Protein AF-A0A183I7G6-F1 (afdb_monomer)

Organism: NCBI:txid387005

Nearest PDB structures (foldseek):
  8uej-assembly1_IN  TM=4.337E-01  e=2.653E+00  Caulobacter phage phiCb5
  1d5e-assembly1_B  TM=1.728E-01  e=1.680E+00  Bos taurus
  1c9x-assembly1_A  TM=1.676E-01  e=2.235E+00  Bos taurus
  1ymr-assembly1_A  TM=1.646E-01  e=2.809E+00  Bos taurus

Radius of gyration: 17.55 Å; Cα contacts (8 Å, |Δi|>4): 315; chains: 1; bounding box: 41×33×52 Å

Solvent-accessible surface area (backbone atoms only — not comparable to full-atom values): 9960 Å² total; per-residue (Å²): 100,62,23,43,30,39,38,37,30,68,85,76,31,34,37,32,48,35,69,33,64,63,84,50,48,88,74,42,52,98,50,37,3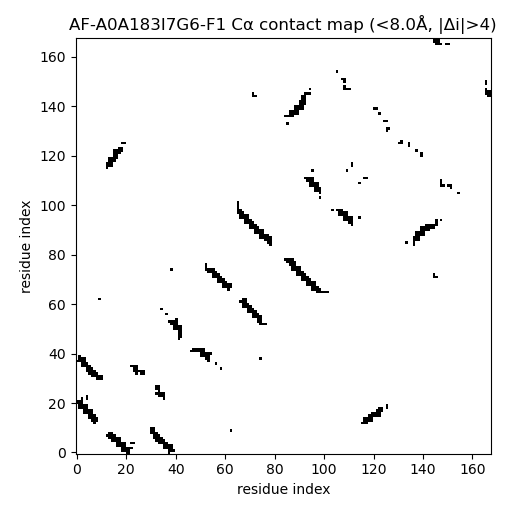9,38,49,61,43,60,56,53,35,57,60,80,67,87,71,67,58,70,59,37,79,28,67,79,44,76,51,76,43,76,76,47,102,48,31,33,42,38,40,35,38,32,65,45,79,42,50,88,84,31,79,90,63,54,36,33,37,42,33,33,33,44,32,40,30,42,46,95,50,95,89,54,96,63,57,54,51,38,54,32,92,80,50,86,53,43,75,49,90,57,70,63,86,63,69,75,88,84,32,79,90,51,88,78,30,71,46,75,44,84,48,91,45,62,44,41,65,63,46,57,69,52,78,78,74,71,91,90,68,79,97,73,84,63,62,120

Sequence (168 aa):
MDLICVAISSTQKTIQASIETNHKEHLSTSELRYICKPIWEDGGFRIGLNRKQAGTWQTRITLTEKQILAISTKIKMEYESDRQNPHHTLYYDYVLLQHEDISLQTYPCIPGNKTDWRFISKINELSWPYYTACDRTWTIKWITLIDCNLYNKRSYLNKNYYIDYVFF

pLDDT: mean 75.91, std 16.61, range [36.25, 95.19]

Foldseek 3Di:
DWKWKWKAFLPQLEIEIEIDPDACQVVDDLGIGIDIDDQWDQPPPVPNPPTDGDAWDKDWDPNDPFKIKIKIWGKDWCCVVDVPQTAIEIEIWIWMFGDPDPPDPGGQTGGPVRDPHYYDFDYDQDDDDPDPPPRDRYGYDYDDFADSPVRVVPSPDDDDDDDDDNGD

Structure (mmCIF, N/CA/C/O backbone):
data_AF-A0A183I7G6-F1
#
_entry.id   AF-A0A183I7G6-F1
#
loop_
_atom_site.group_PDB
_atom_site.id
_atom_site.type_symbol
_atom_site.label_atom_id
_atom_site.label_alt_id
_atom_site.label_comp_id
_atom_site.label_asym_id
_atom_site.label_entity_id
_atom_site.label_seq_id
_atom_site.pdbx_PDB_ins_code
_atom_site.Cartn_x
_atom_site.Cartn_y
_atom_site.Cartn_z
_atom_site.occupancy
_atom_site.B_iso_or_equiv
_atom_site.auth_seq_id
_atom_site.auth_comp_id
_atom_site.auth_asym_id
_atom_site.auth_atom_id
_atom_site.pdbx_PDB_model_num
ATOM 1 N N . MET A 1 1 ? 13.822 12.949 -8.620 1.00 63.91 1 MET A N 1
ATOM 2 C CA . MET A 1 1 ? 14.252 11.640 -8.074 1.00 63.91 1 MET A CA 1
ATOM 3 C C . MET A 1 1 ? 13.026 10.761 -8.124 1.00 63.91 1 MET A C 1
ATOM 5 O O . MET A 1 1 ? 11.975 11.272 -7.768 1.00 63.91 1 MET A O 1
ATOM 9 N N . ASP A 1 2 ? 13.124 9.521 -8.593 1.00 76.00 2 ASP A N 1
ATOM 10 C CA . ASP A 1 2 ? 11.927 8.687 -8.734 1.00 76.00 2 ASP A CA 1
ATOM 11 C C . ASP A 1 2 ? 11.435 8.217 -7.364 1.00 76.00 2 ASP A C 1
ATOM 13 O O . ASP A 1 2 ? 12.190 7.678 -6.544 1.00 76.00 2 ASP A O 1
ATOM 17 N N . LEU A 1 3 ? 10.157 8.466 -7.124 1.00 83.94 3 LEU A N 1
ATOM 18 C CA . LEU A 1 3 ? 9.444 8.182 -5.895 1.00 83.94 3 LEU A CA 1
ATOM 19 C C . LEU A 1 3 ? 8.306 7.223 -6.220 1.00 83.94 3 LEU A C 1
ATOM 21 O O . LEU A 1 3 ? 7.636 7.366 -7.240 1.00 83.94 3 LEU A O 1
ATOM 25 N N . ILE A 1 4 ? 8.043 6.289 -5.319 1.00 86.62 4 ILE A N 1
ATOM 26 C CA . ILE A 1 4 ? 6.756 5.621 -5.262 1.00 86.62 4 ILE A CA 1
ATOM 27 C C . ILE A 1 4 ? 5.865 6.368 -4.281 1.00 86.62 4 ILE A C 1
ATOM 29 O O . ILE A 1 4 ? 6.212 6.532 -3.113 1.00 86.62 4 ILE A O 1
ATOM 33 N N . CYS A 1 5 ? 4.725 6.837 -4.763 1.00 89.38 5 CYS A N 1
ATOM 34 C CA . CYS A 1 5 ? 3.697 7.467 -3.961 1.00 89.38 5 CYS A CA 1
ATOM 35 C C . CYS A 1 5 ? 2.534 6.503 -3.783 1.00 89.38 5 CYS A C 1
ATOM 37 O O . CYS A 1 5 ? 2.091 5.863 -4.731 1.00 89.38 5 CYS A O 1
ATOM 39 N N . VAL A 1 6 ? 2.018 6.416 -2.564 1.00 91.56 6 VAL A N 1
ATOM 40 C CA . VAL A 1 6 ? 0.764 5.730 -2.275 1.00 91.56 6 VAL A CA 1
ATOM 41 C C . VAL A 1 6 ? -0.274 6.794 -1.960 1.00 91.56 6 VAL A C 1
ATOM 43 O O . VAL A 1 6 ? -0.083 7.597 -1.047 1.00 91.56 6 VAL A O 1
ATOM 46 N N . ALA A 1 7 ? -1.351 6.802 -2.736 1.00 93.56 7 ALA A N 1
ATOM 47 C CA . ALA A 1 7 ? -2.547 7.589 -2.512 1.00 93.56 7 ALA A CA 1
ATOM 48 C C . ALA A 1 7 ? -3.575 6.736 -1.759 1.00 93.56 7 ALA A C 1
ATOM 50 O O . ALA A 1 7 ? -3.914 5.635 -2.192 1.00 93.56 7 ALA A O 1
ATOM 51 N N . ILE A 1 8 ? -4.062 7.239 -0.629 1.00 94.12 8 ILE A N 1
ATOM 52 C CA . ILE A 1 8 ? -5.059 6.584 0.215 1.00 94.12 8 ILE A CA 1
ATOM 53 C C . ILE A 1 8 ? -6.312 7.445 0.211 1.00 94.12 8 ILE A C 1
ATOM 55 O O . ILE A 1 8 ? -6.288 8.553 0.746 1.00 94.12 8 ILE A O 1
ATOM 59 N N . SER A 1 9 ? -7.397 6.935 -0.370 1.00 94.25 9 SER A N 1
ATOM 60 C CA . SER A 1 9 ? -8.711 7.571 -0.296 1.00 94.25 9 SER A CA 1
ATOM 61 C C . SER A 1 9 ? -9.528 6.938 0.821 1.00 94.25 9 SER A C 1
ATOM 63 O O . SER A 1 9 ? -9.932 5.781 0.717 1.00 94.25 9 SER A O 1
ATOM 65 N N . SER A 1 10 ? -9.816 7.705 1.870 1.00 90.06 10 SER A N 1
ATOM 66 C CA . SER A 1 10 ? -10.681 7.265 2.972 1.00 90.06 10 SER A CA 1
ATOM 67 C C . SER A 1 10 ? -12.137 7.118 2.529 1.00 90.06 10 SER A C 1
ATOM 69 O O . SER A 1 10 ? -12.819 6.189 2.954 1.00 90.06 10 SER A O 1
ATOM 71 N N . THR A 1 11 ? -12.599 7.999 1.638 1.00 90.94 11 THR A N 1
ATOM 72 C CA . THR A 1 11 ? -13.979 8.013 1.129 1.00 90.94 11 THR A CA 1
ATOM 73 C C . THR A 1 11 ? -14.253 6.812 0.225 1.00 90.94 11 THR A C 1
ATOM 75 O O . THR A 1 11 ? -15.276 6.147 0.363 1.00 90.94 11 THR A O 1
ATOM 78 N N . GLN A 1 12 ? -13.322 6.496 -0.680 1.00 93.69 12 GLN A N 1
ATOM 79 C CA . GLN A 1 12 ? -13.457 5.359 -1.599 1.00 93.69 12 GLN A CA 1
ATOM 80 C C . GLN A 1 12 ? -12.917 4.047 -1.017 1.00 93.69 12 GLN A C 1
ATOM 82 O O . GLN A 1 12 ? -13.145 2.989 -1.601 1.00 93.69 12 GLN A O 1
ATOM 87 N N . LYS A 1 13 ? -12.198 4.113 0.112 1.00 94.12 13 LYS A N 1
ATOM 88 C 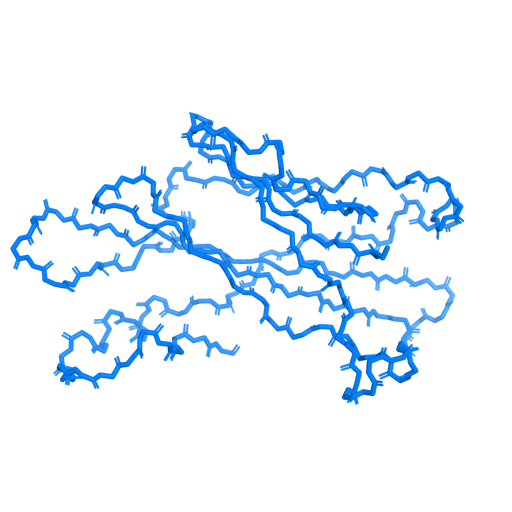CA . LYS A 1 13 ? -11.457 2.998 0.721 1.00 94.12 13 LYS A CA 1
ATOM 89 C C . LYS A 1 13 ? -10.499 2.346 -0.273 1.00 94.12 13 LYS A C 1
ATOM 91 O O . LYS A 1 13 ? -10.446 1.126 -0.432 1.00 94.12 13 LYS A O 1
ATOM 96 N N . THR A 1 14 ? -9.744 3.179 -0.981 1.00 95.19 14 THR A N 1
ATOM 97 C CA . THR A 1 14 ? -8.799 2.734 -2.006 1.00 95.19 14 THR A CA 1
ATOM 98 C C . THR A 1 14 ? -7.370 3.104 -1.655 1.00 95.19 14 THR A C 1
ATOM 100 O O . THR A 1 14 ? -7.095 4.129 -1.033 1.00 95.19 14 THR A O 1
ATOM 103 N N . ILE A 1 15 ? -6.456 2.236 -2.073 1.00 94.50 15 ILE A N 1
ATOM 104 C CA . ILE A 1 15 ? -5.014 2.439 -2.030 1.00 94.50 15 ILE A CA 1
ATOM 105 C C . ILE A 1 15 ? -4.533 2.373 -3.473 1.00 94.50 15 ILE A C 1
ATOM 107 O O . ILE A 1 15 ? -4.792 1.391 -4.164 1.00 94.50 15 ILE A O 1
ATOM 111 N N . GLN A 1 16 ? -3.837 3.397 -3.943 1.00 92.75 16 GLN A N 1
ATOM 112 C CA . GLN A 1 16 ? -3.287 3.426 -5.291 1.00 92.75 16 GLN A CA 1
ATOM 113 C C . GLN A 1 16 ? -1.813 3.787 -5.232 1.00 92.75 16 GLN A C 1
ATOM 115 O O . GLN A 1 16 ? -1.448 4.781 -4.614 1.00 92.75 16 GLN A O 1
ATOM 120 N N . ALA A 1 17 ? -0.971 3.001 -5.894 1.00 89.25 17 ALA A N 1
ATOM 121 C CA . ALA A 1 17 ? 0.423 3.366 -6.088 1.00 89.25 17 ALA A CA 1
ATOM 122 C C . ALA A 1 17 ? 0.610 4.114 -7.409 1.00 89.25 17 ALA A C 1
ATOM 124 O O . ALA A 1 17 ? 0.052 3.732 -8.439 1.00 89.25 17 ALA A O 1
ATOM 125 N N . SER A 1 18 ? 1.433 5.153 -7.377 1.00 86.62 18 SER A N 1
ATOM 126 C CA . SER A 1 18 ? 1.901 5.882 -8.546 1.00 86.62 18 SER A CA 1
ATOM 127 C C . SER A 1 18 ? 3.406 6.103 -8.454 1.00 86.62 18 SER A C 1
ATOM 129 O O . SER A 1 18 ? 3.982 6.125 -7.365 1.00 86.62 18 SER A O 1
ATOM 131 N N . ILE A 1 19 ? 4.058 6.230 -9.602 1.00 83.62 19 ILE A N 1
ATOM 132 C CA . ILE A 1 19 ? 5.467 6.598 -9.686 1.00 83.62 19 ILE A CA 1
ATOM 133 C C . ILE A 1 19 ? 5.521 8.077 -10.041 1.00 83.62 19 ILE A C 1
ATOM 135 O O . ILE A 1 19 ? 4.870 8.528 -10.983 1.00 83.62 19 ILE A O 1
ATOM 139 N N . GLU A 1 20 ? 6.272 8.839 -9.260 1.00 82.38 20 GLU A N 1
ATOM 140 C CA . GLU A 1 20 ? 6.319 10.291 -9.346 1.00 82.38 20 GLU A CA 1
ATOM 141 C C . GLU A 1 20 ? 7.759 10.783 -9.342 1.00 82.38 20 GLU A C 1
ATOM 143 O O . GLU A 1 20 ? 8.639 10.211 -8.702 1.00 82.38 20 GLU A O 1
ATOM 148 N N . THR A 1 21 ? 8.002 11.899 -10.018 1.00 78.81 21 THR A N 1
ATOM 149 C CA . THR A 1 21 ? 9.305 12.579 -9.994 1.0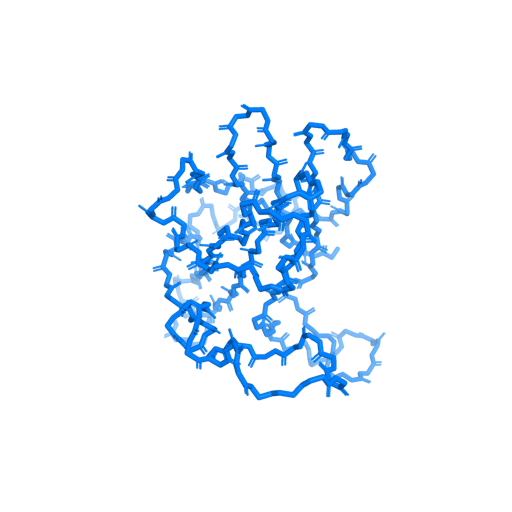0 78.81 21 THR A CA 1
ATOM 150 C C . THR A 1 21 ? 9.427 13.573 -8.839 1.00 78.81 21 THR A C 1
ATOM 152 O O . THR A 1 21 ? 10.541 13.985 -8.499 1.00 78.81 21 THR A O 1
ATOM 155 N N . ASN A 1 22 ? 8.286 13.936 -8.241 1.00 81.50 22 ASN A N 1
ATOM 156 C CA . ASN A 1 22 ? 8.139 14.914 -7.172 1.00 81.50 22 ASN A CA 1
ATOM 157 C C . ASN A 1 22 ? 7.236 14.380 -6.056 1.00 81.50 22 ASN A C 1
ATOM 159 O O . ASN A 1 22 ? 6.296 13.624 -6.293 1.00 81.50 22 ASN A O 1
ATOM 163 N N . HIS A 1 23 ? 7.508 14.838 -4.839 1.00 84.44 23 HIS A N 1
ATOM 164 C CA . HIS A 1 23 ? 6.687 14.584 -3.661 1.00 84.44 23 HIS A CA 1
ATOM 165 C C . HIS A 1 23 ? 5.262 15.118 -3.854 1.00 84.44 23 HIS A C 1
ATOM 167 O O . HIS A 1 23 ? 5.080 16.279 -4.222 1.00 84.44 23 HIS A O 1
ATOM 173 N N . LYS A 1 24 ? 4.251 14.286 -3.581 1.00 87.69 24 LYS A N 1
ATOM 174 C CA . LYS A 1 24 ? 2.820 14.639 -3.664 1.00 87.69 24 LYS A CA 1
ATOM 175 C C . LYS A 1 24 ? 2.165 14.838 -2.300 1.00 87.69 24 LYS A C 1
ATOM 177 O O . LYS A 1 24 ? 0.982 15.145 -2.236 1.00 87.69 24 LYS A O 1
ATOM 182 N N . GLU A 1 25 ? 2.919 14.729 -1.208 1.00 87.75 25 GLU A N 1
ATOM 183 C CA . GLU A 1 25 ? 2.423 14.873 0.165 1.00 87.75 25 GLU A CA 1
ATOM 184 C C . GLU A 1 25 ? 1.695 16.209 0.383 1.00 87.75 25 GLU A C 1
ATOM 186 O O . GLU A 1 25 ? 0.700 16.251 1.101 1.00 87.75 25 GLU A O 1
ATOM 191 N N . HIS A 1 26 ? 2.133 17.275 -0.296 1.00 87.81 26 HIS A N 1
ATOM 192 C CA . HIS A 1 26 ? 1.515 18.605 -0.261 1.00 87.81 26 HIS A CA 1
ATOM 193 C C . HIS A 1 26 ? 0.098 18.662 -0.864 1.00 87.81 26 HIS A C 1
ATOM 195 O O . HIS A 1 26 ? -0.634 19.608 -0.595 1.00 87.81 26 HIS A O 1
ATOM 201 N N . LEU A 1 27 ? -0.297 17.663 -1.660 1.00 89.94 27 LEU A N 1
ATOM 202 C CA . LEU A 1 27 ? -1.648 17.516 -2.214 1.00 89.94 27 LEU A CA 1
ATOM 203 C C . LEU A 1 27 ? -2.583 16.740 -1.273 1.00 89.94 27 LEU A C 1
ATOM 205 O O . LEU A 1 27 ? -3.726 16.463 -1.637 1.00 89.94 27 LEU A O 1
ATOM 209 N N . SER A 1 28 ? -2.101 16.339 -0.092 1.00 89.94 28 SER A N 1
ATOM 210 C CA . SER A 1 28 ? -2.904 15.586 0.868 1.00 89.94 28 SER A CA 1
ATOM 211 C C . SER A 1 28 ? -4.010 16.449 1.468 1.00 89.94 28 SER A C 1
ATOM 213 O O . SER A 1 28 ? -3.785 17.575 1.906 1.00 89.94 28 SER A O 1
ATOM 215 N N . THR A 1 29 ? -5.201 15.874 1.551 1.00 91.06 29 THR A N 1
ATOM 216 C CA . THR A 1 29 ? -6.383 16.425 2.209 1.00 91.06 29 THR A CA 1
ATOM 217 C C . THR A 1 29 ? -6.826 15.503 3.350 1.00 91.06 29 THR A C 1
ATOM 219 O O . THR A 1 29 ? -6.184 14.492 3.655 1.00 91.06 29 THR A O 1
ATOM 222 N N . SER A 1 30 ? -7.937 15.837 4.012 1.00 84.62 30 SER A N 1
ATOM 223 C CA . SER A 1 30 ? -8.562 14.964 5.013 1.00 84.62 30 SER A CA 1
ATOM 224 C C . SER A 1 30 ? -9.006 13.617 4.429 1.00 84.62 30 SER A C 1
ATOM 226 O O . SER A 1 30 ? -8.919 12.597 5.112 1.00 84.62 30 SER A O 1
ATOM 228 N N . GLU A 1 31 ? -9.451 13.607 3.171 1.00 88.25 31 GLU A N 1
ATOM 229 C CA . GLU A 1 31 ? -10.032 12.438 2.502 1.00 88.25 31 GLU A CA 1
ATOM 230 C C . GLU A 1 31 ? -9.046 11.677 1.615 1.00 88.25 31 GLU A C 1
ATOM 232 O O . GLU A 1 31 ? -9.249 10.489 1.357 1.00 88.25 31 GLU A O 1
ATOM 237 N N . LEU A 1 32 ? -7.989 12.345 1.148 1.00 92.31 32 LEU A N 1
ATOM 238 C CA . LEU A 1 32 ? -6.994 11.783 0.244 1.00 92.31 32 LEU A CA 1
ATOM 239 C C . LEU A 1 32 ? -5.595 12.064 0.779 1.00 92.31 32 LEU A C 1
ATOM 241 O O . LEU A 1 32 ? -5.168 13.211 0.820 1.00 92.31 32 LEU A O 1
ATOM 245 N N . ARG A 1 33 ? -4.855 11.028 1.165 1.00 92.75 33 ARG A N 1
ATOM 246 C CA . ARG A 1 33 ? -3.489 11.178 1.682 1.00 92.75 33 ARG A CA 1
ATOM 247 C C . ARG A 1 33 ? -2.478 10.616 0.703 1.00 92.75 33 ARG A C 1
ATOM 249 O O . ARG A 1 33 ? -2.640 9.490 0.246 1.00 92.75 33 ARG A O 1
ATOM 256 N N . TYR A 1 34 ? -1.425 11.377 0.438 1.00 91.81 34 TYR A N 1
ATOM 257 C CA . TYR A 1 34 ? -0.276 10.926 -0.336 1.00 91.81 34 TYR A CA 1
ATOM 258 C C . TYR A 1 34 ? 0.902 10.684 0.591 1.00 91.81 34 TYR A C 1
ATOM 260 O O . TYR A 1 34 ? 1.196 11.509 1.453 1.00 91.81 34 TYR A O 1
ATOM 268 N N . ILE A 1 35 ? 1.593 9.566 0.394 1.00 90.44 35 ILE A N 1
ATOM 269 C CA . ILE A 1 35 ? 2.855 9.283 1.075 1.00 90.44 35 ILE A CA 1
ATOM 270 C C . ILE A 1 35 ? 3.837 8.762 0.042 1.00 90.44 35 ILE A C 1
ATOM 272 O O . ILE A 1 35 ? 3.555 7.752 -0.601 1.00 90.44 35 ILE A O 1
ATOM 276 N N . CYS A 1 36 ? 4.969 9.445 -0.117 1.00 88.50 36 CYS A N 1
ATOM 277 C CA . CYS A 1 36 ? 5.953 9.113 -1.131 1.00 88.50 36 CYS A CA 1
ATOM 278 C C . CYS A 1 36 ? 7.273 8.668 -0.509 1.00 88.50 36 CYS A C 1
ATOM 280 O O . CYS A 1 36 ? 7.726 9.188 0.515 1.00 88.50 36 CYS A O 1
ATOM 282 N N . LYS A 1 37 ? 7.926 7.702 -1.154 1.00 85.06 37 LYS A N 1
ATOM 283 C CA . LYS A 1 37 ? 9.279 7.278 -0.806 1.00 85.06 37 LYS A CA 1
ATOM 284 C C . LYS A 1 37 ? 10.141 7.077 -2.039 1.00 85.06 37 LYS A C 1
ATOM 286 O O . LYS A 1 37 ? 9.642 6.590 -3.050 1.00 85.06 37 LYS A O 1
ATOM 291 N N . PRO A 1 38 ? 11.439 7.401 -1.959 1.00 81.62 38 PRO A N 1
ATOM 292 C CA . PRO A 1 38 ? 12.377 7.065 -3.017 1.00 81.62 38 PRO A CA 1
ATOM 293 C C . PRO A 1 38 ? 12.421 5.566 -3.300 1.00 81.62 38 PRO A C 1
ATOM 295 O O . PRO A 1 38 ? 12.427 4.758 -2.375 1.00 81.62 38 PRO A O 1
ATOM 298 N N . ILE A 1 39 ? 12.504 5.202 -4.581 1.00 78.81 39 ILE A N 1
ATOM 299 C CA . ILE A 1 39 ? 12.660 3.798 -5.006 1.00 78.81 39 ILE A CA 1
ATOM 300 C C . ILE A 1 39 ? 14.109 3.291 -4.864 1.00 78.81 39 ILE A C 1
ATOM 302 O O . ILE A 1 39 ? 14.383 2.098 -5.004 1.00 78.81 39 ILE A O 1
ATOM 306 N N . TRP A 1 40 ? 15.033 4.212 -4.576 1.00 73.25 40 TRP A N 1
ATOM 307 C CA . TRP A 1 40 ? 16.456 3.977 -4.366 1.00 73.25 40 TRP A CA 1
ATOM 308 C C . TRP A 1 40 ? 16.864 4.470 -2.983 1.00 73.25 40 TRP A C 1
ATOM 310 O O . TRP A 1 40 ? 16.549 5.602 -2.613 1.00 73.25 40 TRP A O 1
ATOM 320 N N . GLU A 1 41 ? 17.631 3.661 -2.264 1.00 71.06 41 GLU A N 1
ATOM 321 C CA . GLU A 1 41 ? 18.347 4.103 -1.074 1.00 71.06 41 GLU A CA 1
ATOM 322 C C . GLU A 1 41 ? 19.754 4.548 -1.471 1.00 71.06 41 GLU A C 1
ATOM 324 O O . GLU A 1 41 ? 20.456 3.885 -2.246 1.00 71.06 41 GLU A O 1
ATOM 329 N N . ASP A 1 42 ? 20.163 5.707 -0.957 1.00 61.56 42 ASP A N 1
ATOM 330 C CA . ASP A 1 42 ? 21.539 6.156 -1.101 1.00 61.56 42 ASP A CA 1
ATOM 331 C C . ASP A 1 42 ? 22.414 5.214 -0.269 1.00 61.56 42 ASP A C 1
ATOM 333 O O . ASP A 1 42 ? 22.151 5.016 0.918 1.00 61.56 42 ASP A O 1
ATOM 337 N N . GLY A 1 43 ? 23.426 4.599 -0.883 1.00 55.94 43 GLY A N 1
ATOM 338 C CA . GLY A 1 43 ? 24.252 3.541 -0.289 1.00 55.94 43 GLY A CA 1
ATOM 339 C C . GLY A 1 43 ? 25.187 4.009 0.836 1.00 55.94 43 GLY A C 1
ATOM 340 O O . GLY A 1 43 ? 26.290 3.488 0.961 1.00 55.94 43 GLY A O 1
ATOM 341 N N . GLY A 1 44 ? 24.780 5.011 1.619 1.00 52.94 44 GLY A N 1
ATOM 342 C CA . GLY A 1 44 ? 25.515 5.600 2.738 1.00 52.94 44 GLY A CA 1
ATOM 343 C C . GLY A 1 44 ? 26.260 6.896 2.410 1.00 52.94 44 GLY A C 1
ATOM 344 O O . GLY A 1 44 ? 26.710 7.568 3.333 1.00 52.94 44 GLY A O 1
ATOM 345 N N . PHE A 1 45 ? 26.364 7.292 1.136 1.00 52.78 45 PHE A N 1
ATOM 346 C CA . PHE A 1 45 ? 27.268 8.377 0.728 1.00 52.78 45 PHE A CA 1
ATOM 347 C C . PHE A 1 45 ? 26.600 9.717 0.381 1.00 52.78 45 PHE A C 1
ATOM 349 O O . PHE A 1 45 ? 27.321 10.675 0.125 1.00 52.78 45 PHE A O 1
ATOM 356 N N . ARG A 1 46 ? 25.261 9.837 0.407 1.00 55.03 46 ARG A N 1
ATOM 357 C CA . ARG A 1 46 ? 24.502 11.095 0.154 1.00 55.03 46 ARG A CA 1
ATOM 358 C C . ARG A 1 46 ? 24.801 11.801 -1.186 1.00 55.03 46 ARG A C 1
ATOM 360 O O . ARG A 1 46 ? 24.397 12.943 -1.390 1.00 55.03 46 ARG A O 1
ATOM 367 N N . ILE A 1 47 ? 25.520 11.135 -2.085 1.00 55.53 47 ILE A N 1
ATOM 368 C CA . ILE A 1 47 ? 25.966 11.635 -3.394 1.00 55.53 47 ILE A CA 1
ATOM 369 C C . ILE A 1 47 ? 25.321 10.854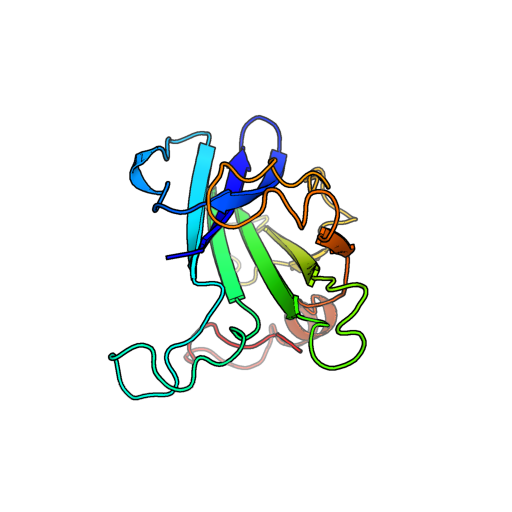 -4.545 1.00 55.53 47 ILE A C 1
ATOM 371 O O . ILE A 1 47 ? 25.630 11.100 -5.707 1.00 55.53 47 ILE A O 1
ATOM 375 N N . GLY A 1 48 ? 24.434 9.896 -4.248 1.00 53.31 48 GLY A N 1
ATOM 376 C CA . GLY A 1 48 ? 23.763 9.084 -5.258 1.00 53.31 48 GLY A CA 1
ATOM 377 C C . GLY A 1 48 ? 24.670 8.106 -6.013 1.00 53.31 48 GLY A C 1
ATOM 378 O O . GLY A 1 48 ? 24.223 7.554 -7.018 1.00 53.31 48 GLY A O 1
ATOM 379 N N . LEU A 1 49 ? 25.906 7.878 -5.551 1.00 49.84 49 LEU A N 1
ATOM 380 C CA . LEU A 1 49 ? 26.790 6.814 -6.038 1.00 49.84 49 LEU A CA 1
ATOM 381 C C . LEU A 1 49 ? 26.483 5.513 -5.281 1.00 49.84 49 LEU A C 1
ATOM 383 O O . LEU A 1 49 ? 26.266 5.536 -4.072 1.00 49.84 49 LEU A O 1
ATOM 387 N N . ASN A 1 50 ? 26.474 4.377 -5.987 1.00 59.09 50 ASN A N 1
ATOM 388 C CA . ASN A 1 50 ? 26.110 3.058 -5.443 1.00 59.09 50 ASN A CA 1
ATOM 389 C C . ASN A 1 50 ? 24.689 2.994 -4.855 1.00 59.09 50 ASN A C 1
ATOM 391 O O . ASN A 1 50 ? 24.483 2.476 -3.755 1.00 59.09 50 ASN A O 1
ATOM 395 N N . ARG A 1 51 ? 23.702 3.516 -5.596 1.00 63.44 51 ARG A N 1
ATOM 396 C CA . ARG A 1 51 ? 22.286 3.352 -5.244 1.00 63.44 51 ARG A CA 1
ATOM 397 C C . ARG A 1 51 ? 21.956 1.874 -5.117 1.00 63.44 51 ARG A C 1
ATOM 399 O O . ARG A 1 51 ? 22.250 1.089 -6.016 1.00 63.44 51 ARG A O 1
ATOM 406 N N . LYS A 1 52 ? 21.321 1.519 -4.009 1.00 68.62 52 LYS A N 1
ATOM 407 C CA . LYS A 1 52 ? 20.756 0.188 -3.809 1.00 68.62 52 LYS A CA 1
ATOM 408 C C . LYS A 1 52 ? 19.248 0.280 -3.944 1.00 68.62 52 LYS A C 1
ATOM 410 O O . LYS A 1 52 ? 18.647 1.312 -3.639 1.00 68.62 52 LYS A O 1
ATOM 415 N N . GLN A 1 53 ? 18.648 -0.794 -4.440 1.00 69.50 53 GLN A N 1
ATOM 416 C CA . GLN A 1 53 ? 17.199 -0.934 -4.446 1.00 69.50 53 GLN A CA 1
ATOM 417 C C . GLN A 1 53 ? 16.674 -0.706 -3.022 1.00 69.50 53 GLN A C 1
ATOM 419 O O . GLN A 1 53 ? 17.219 -1.283 -2.078 1.00 69.50 53 GLN A O 1
ATOM 424 N N . ALA A 1 54 ? 15.652 0.140 -2.876 1.00 72.81 54 ALA A N 1
ATOM 425 C CA . ALA A 1 54 ? 15.063 0.408 -1.570 1.00 72.81 54 ALA A CA 1
ATOM 426 C C . ALA A 1 54 ? 14.490 -0.874 -0.946 1.00 72.81 54 ALA A C 1
ATOM 428 O O . ALA A 1 54 ? 13.960 -1.747 -1.648 1.00 72.81 54 ALA A O 1
ATOM 429 N N . GLY A 1 55 ? 14.615 -0.985 0.378 1.00 80.12 55 GLY A N 1
ATOM 430 C CA . GLY A 1 55 ? 14.062 -2.097 1.140 1.00 80.12 55 GLY A CA 1
ATOM 431 C C . GLY A 1 55 ? 12.531 -2.100 1.159 1.00 80.12 55 GLY A C 1
ATOM 432 O O . GLY A 1 55 ? 11.859 -1.291 0.517 1.00 80.12 55 GLY A O 1
ATOM 433 N N . THR A 1 56 ? 11.953 -3.027 1.923 1.00 84.12 56 THR A N 1
ATOM 434 C CA . THR A 1 56 ? 10.516 -2.990 2.212 1.00 84.12 56 THR A CA 1
ATOM 435 C C . THR A 1 56 ? 10.192 -1.684 2.933 1.00 84.12 56 THR A C 1
ATOM 437 O O . THR A 1 56 ? 10.730 -1.404 4.002 1.00 84.12 56 THR A O 1
ATOM 440 N N . TRP A 1 57 ? 9.288 -0.895 2.365 1.00 86.44 57 TRP A N 1
ATOM 441 C CA . TRP A 1 57 ? 8.807 0.340 2.959 1.00 86.44 57 TRP A CA 1
ATOM 442 C C . TRP A 1 57 ? 7.416 0.135 3.559 1.00 86.44 57 TRP A C 1
ATOM 444 O O . TRP A 1 57 ? 6.579 -0.591 3.020 1.00 86.44 57 TRP A O 1
ATOM 454 N N . GLN A 1 58 ? 7.165 0.786 4.692 1.00 85.12 58 GLN A N 1
ATOM 455 C CA . GLN A 1 58 ? 5.885 0.759 5.381 1.00 85.12 58 GLN A CA 1
ATOM 456 C C . GLN A 1 58 ? 5.422 2.148 5.775 1.00 85.12 58 GLN A C 1
ATOM 458 O O . GLN A 1 58 ? 6.208 3.033 6.121 1.00 85.12 58 GLN A O 1
ATOM 463 N N . THR A 1 59 ? 4.109 2.303 5.779 1.00 86.94 59 THR A N 1
ATOM 464 C CA . THR A 1 59 ? 3.451 3.485 6.301 1.00 86.94 59 THR A CA 1
ATOM 465 C C . THR A 1 59 ? 2.189 3.111 7.059 1.00 86.94 59 THR A C 1
ATOM 467 O O . THR A 1 59 ? 1.558 2.089 6.785 1.00 86.94 59 THR A O 1
ATOM 470 N N . ARG A 1 60 ? 1.839 3.935 8.044 1.00 88.19 60 ARG A N 1
ATOM 471 C CA . ARG A 1 60 ? 0.649 3.775 8.876 1.00 88.19 60 ARG A CA 1
ATOM 472 C C . ARG A 1 60 ? -0.168 5.049 8.797 1.00 88.19 60 ARG A C 1
ATOM 474 O O . ARG A 1 60 ? 0.360 6.142 8.985 1.00 88.19 60 ARG A O 1
ATOM 481 N N . ILE A 1 61 ? -1.454 4.896 8.532 1.00 87.69 61 ILE A N 1
ATOM 482 C CA . ILE A 1 61 ? -2.393 5.998 8.398 1.00 87.69 61 ILE A CA 1
ATOM 483 C C . ILE A 1 61 ? -3.508 5.807 9.404 1.00 87.69 61 ILE A C 1
ATOM 485 O O . ILE A 1 61 ? -4.316 4.893 9.281 1.00 87.69 61 ILE A O 1
ATOM 489 N N . THR A 1 62 ? -3.578 6.713 10.371 1.00 87.69 62 THR A N 1
ATOM 490 C CA . THR A 1 62 ? -4.731 6.820 11.262 1.00 87.69 62 THR A CA 1
ATOM 491 C C . THR A 1 62 ? -5.929 7.314 10.454 1.00 87.69 62 THR A C 1
ATOM 493 O O . THR A 1 62 ? -5.925 8.456 9.981 1.00 87.69 62 THR A O 1
ATOM 496 N N . LEU A 1 63 ? -6.910 6.433 10.253 1.00 86.38 63 LEU A N 1
ATOM 497 C CA . LEU A 1 63 ? -8.170 6.710 9.560 1.00 86.38 63 LEU A CA 1
ATOM 498 C C . LEU A 1 63 ? -9.169 7.363 10.517 1.00 86.38 63 LEU A C 1
ATOM 500 O O . LEU A 1 63 ? -9.791 8.367 10.192 1.00 86.38 63 LEU A O 1
ATOM 504 N N . THR A 1 64 ? -9.278 6.794 11.715 1.00 84.56 64 THR A N 1
ATOM 505 C CA . THR A 1 64 ? -10.058 7.300 12.848 1.00 84.56 64 THR A CA 1
ATOM 506 C C . THR A 1 64 ? -9.265 7.035 14.125 1.00 84.56 64 THR A C 1
ATOM 508 O O . THR A 1 64 ? -8.265 6.319 14.089 1.00 84.56 64 THR A O 1
ATOM 511 N N . GLU A 1 65 ? -9.723 7.533 15.275 1.00 80.88 65 GLU A N 1
ATOM 512 C CA . GLU A 1 65 ? -9.164 7.145 16.587 1.00 80.88 65 GLU A CA 1
ATOM 513 C C . GLU A 1 65 ? -9.152 5.624 16.792 1.00 80.88 65 GLU A C 1
ATOM 515 O O . GLU A 1 65 ? -8.360 5.096 17.567 1.00 80.88 65 GLU A O 1
ATOM 520 N N . LYS A 1 66 ? -10.026 4.932 16.051 1.00 83.31 66 LYS A N 1
ATOM 521 C CA . LYS A 1 66 ? -10.304 3.514 16.165 1.00 83.31 66 LYS A CA 1
ATOM 522 C C . LYS A 1 66 ? -9.594 2.634 15.146 1.00 83.31 66 LYS A C 1
ATOM 524 O O . LYS A 1 66 ? -9.589 1.413 15.296 1.00 83.31 66 LYS A O 1
ATOM 529 N N . GLN A 1 67 ? -9.073 3.225 14.076 1.00 87.19 67 GLN A N 1
ATOM 530 C CA . GLN A 1 67 ? -8.651 2.492 12.889 1.00 87.19 67 GLN A CA 1
ATOM 531 C C . GLN A 1 67 ? -7.355 3.050 12.322 1.00 87.19 67 GLN A C 1
ATOM 533 O O . GLN A 1 67 ? -7.254 4.236 11.999 1.00 87.19 67 GLN A O 1
ATOM 538 N N . ILE A 1 68 ? -6.387 2.162 12.123 1.00 89.62 68 ILE A N 1
ATOM 539 C CA . ILE A 1 68 ? -5.118 2.454 11.469 1.00 89.62 68 ILE A CA 1
ATOM 540 C C . ILE A 1 68 ? -4.987 1.530 10.262 1.00 89.62 68 ILE A C 1
ATOM 542 O O . ILE A 1 68 ? -5.041 0.309 10.385 1.00 89.62 68 ILE A O 1
ATOM 546 N N . LEU A 1 69 ? -4.777 2.116 9.091 1.00 92.12 69 LEU A N 1
ATOM 547 C CA . LEU A 1 69 ? -4.413 1.393 7.883 1.00 92.12 69 LEU A CA 1
ATOM 548 C C . LEU A 1 69 ? -2.891 1.302 7.808 1.00 92.12 69 LEU A C 1
ATOM 550 O O . LEU A 1 69 ? -2.213 2.326 7.712 1.00 92.12 69 LEU A O 1
ATOM 554 N N . ALA A 1 70 ? -2.349 0.091 7.860 1.00 92.12 70 ALA A N 1
ATOM 555 C CA . ALA A 1 70 ? -0.930 -0.151 7.645 1.00 92.12 70 ALA A CA 1
ATOM 556 C C . ALA A 1 70 ? -0.721 -0.700 6.233 1.00 92.12 70 ALA A C 1
ATOM 558 O O . ALA A 1 70 ? -1.371 -1.661 5.830 1.00 92.12 70 ALA A O 1
ATOM 559 N N . ILE A 1 71 ? 0.183 -0.077 5.486 1.00 92.38 71 ILE A N 1
ATOM 560 C CA . ILE A 1 71 ? 0.485 -0.411 4.095 1.00 92.38 71 ILE A CA 1
ATOM 561 C C . ILE A 1 71 ? 1.970 -0.715 4.017 1.00 92.38 71 ILE A C 1
ATOM 563 O O . ILE A 1 71 ? 2.791 0.064 4.504 1.00 92.38 71 ILE A O 1
ATOM 567 N N . SER A 1 72 ? 2.315 -1.831 3.389 1.00 91.50 72 SER A N 1
ATOM 568 C CA . SER A 1 72 ? 3.688 -2.189 3.077 1.00 91.50 72 SER A CA 1
ATOM 569 C C . SER A 1 72 ? 3.852 -2.322 1.574 1.00 91.50 72 SER A C 1
ATOM 571 O O . SER A 1 72 ? 3.009 -2.895 0.889 1.00 91.50 72 SER A O 1
ATOM 573 N N . THR A 1 73 ? 4.946 -1.781 1.056 1.00 89.94 73 THR A N 1
ATOM 574 C CA . THR A 1 73 ? 5.322 -1.916 -0.345 1.00 89.94 73 THR A CA 1
ATOM 575 C C . THR A 1 73 ? 6.779 -2.329 -0.451 1.00 89.94 73 THR A C 1
ATOM 577 O O . THR A 1 73 ? 7.608 -1.993 0.395 1.00 89.94 73 THR A O 1
ATOM 580 N N . LYS A 1 74 ? 7.103 -3.083 -1.494 1.00 88.94 74 LYS A N 1
ATOM 581 C CA . LYS A 1 74 ? 8.469 -3.494 -1.801 1.00 88.94 74 LYS A CA 1
ATOM 582 C C . LYS A 1 74 ? 8.645 -3.471 -3.304 1.00 88.94 74 LYS A C 1
ATOM 584 O O . LYS A 1 74 ? 7.886 -4.096 -4.034 1.00 88.94 74 LYS A O 1
ATOM 589 N N . ILE A 1 75 ? 9.659 -2.769 -3.773 1.00 85.19 75 ILE A N 1
ATOM 590 C CA . ILE A 1 75 ? 10.010 -2.789 -5.190 1.00 85.19 75 ILE A CA 1
ATOM 591 C C . ILE A 1 75 ? 11.016 -3.911 -5.389 1.00 85.19 75 ILE A C 1
ATOM 593 O O . ILE A 1 75 ? 11.880 -4.109 -4.542 1.00 85.19 75 ILE A O 1
ATOM 597 N N . LYS A 1 76 ? 10.898 -4.650 -6.488 1.00 85.25 76 LYS A N 1
ATOM 598 C CA . LYS A 1 76 ? 11.923 -5.562 -6.993 1.00 85.25 76 LYS A CA 1
ATOM 599 C C . LYS A 1 76 ? 12.255 -5.160 -8.414 1.00 85.25 76 LYS A C 1
ATOM 601 O O . LYS A 1 76 ? 11.367 -5.111 -9.262 1.00 85.25 76 LYS A O 1
ATOM 606 N N . MET A 1 77 ? 13.521 -4.875 -8.665 1.00 78.12 77 MET A N 1
ATOM 607 C CA . MET A 1 77 ? 13.990 -4.499 -9.986 1.00 78.12 77 MET A CA 1
ATOM 608 C C . MET A 1 77 ? 14.688 -5.707 -10.616 1.00 78.12 77 MET A C 1
ATOM 610 O O . MET A 1 77 ? 15.644 -6.233 -10.061 1.00 78.12 77 MET A O 1
ATOM 614 N N . GLU A 1 78 ? 14.195 -6.176 -11.759 1.00 74.06 78 GLU A N 1
ATOM 615 C CA . GLU A 1 78 ? 14.642 -7.421 -12.407 1.00 74.06 78 GLU A CA 1
ATOM 616 C C . GLU A 1 78 ? 15.610 -7.146 -13.576 1.00 74.06 78 GLU A C 1
ATOM 618 O O . GLU A 1 78 ? 15.711 -7.923 -14.522 1.00 74.06 78 GLU A O 1
ATOM 623 N N . TYR A 1 79 ? 16.357 -6.038 -13.492 1.00 64.88 79 TYR A N 1
ATOM 624 C CA . TYR A 1 79 ? 17.289 -5.570 -14.529 1.00 64.88 79 TYR A CA 1
ATOM 625 C C . TYR A 1 79 ? 18.527 -6.465 -14.695 1.00 64.88 79 TYR A C 1
ATOM 627 O O . TYR A 1 79 ? 19.124 -6.500 -15.770 1.00 64.88 79 TYR A O 1
ATOM 635 N N . GLU A 1 80 ? 18.943 -7.171 -13.639 1.00 58.78 80 GLU A N 1
ATOM 636 C CA . GLU A 1 80 ? 20.145 -8.020 -13.680 1.00 58.78 80 GLU A CA 1
ATOM 637 C C . GLU A 1 80 ? 19.888 -9.362 -14.365 1.00 58.78 80 GLU A C 1
ATOM 639 O O . GLU A 1 80 ? 20.801 -9.920 -14.969 1.00 58.78 80 GLU A O 1
ATOM 644 N N . SER A 1 81 ? 18.653 -9.861 -14.296 1.00 63.56 81 SER A N 1
ATOM 645 C CA . SER A 1 81 ? 18.267 -11.163 -14.845 1.00 63.56 81 SER A CA 1
ATOM 646 C C . SER A 1 81 ? 17.945 -11.127 -16.336 1.00 63.56 81 SER A C 1
ATOM 648 O O . SER A 1 81 ? 18.224 -12.101 -17.028 1.00 63.56 81 SER A O 1
ATOM 650 N N . ASP A 1 82 ? 17.382 -10.025 -16.839 1.00 65.75 82 ASP A N 1
ATOM 651 C CA . ASP A 1 82 ? 17.063 -9.865 -18.258 1.00 65.75 82 ASP A CA 1
ATOM 652 C C . ASP A 1 82 ? 17.244 -8.403 -18.685 1.00 65.75 82 ASP A C 1
ATOM 654 O O . ASP A 1 82 ? 16.396 -7.539 -18.464 1.00 65.75 82 ASP A O 1
ATOM 658 N N . ARG A 1 83 ? 18.394 -8.118 -19.304 1.00 65.25 83 ARG A N 1
ATOM 659 C CA . ARG A 1 83 ? 18.717 -6.776 -19.811 1.00 65.25 83 ARG A CA 1
ATOM 660 C C . ARG A 1 83 ? 17.939 -6.411 -21.074 1.00 65.25 83 ARG A C 1
ATOM 662 O O . ARG A 1 83 ? 17.902 -5.234 -21.420 1.00 65.25 83 ARG A O 1
ATOM 669 N N . GLN A 1 84 ? 17.387 -7.395 -21.785 1.00 67.50 84 GLN A N 1
ATOM 670 C CA . GLN A 1 84 ? 16.637 -7.166 -23.021 1.00 67.50 84 GLN A CA 1
ATOM 671 C C . GLN A 1 84 ? 15.159 -6.889 -22.738 1.00 67.50 84 GLN A C 1
ATOM 673 O O . GLN A 1 84 ? 14.507 -6.217 -23.533 1.00 67.50 84 GLN A O 1
ATOM 678 N N . ASN A 1 85 ? 14.656 -7.342 -21.588 1.00 67.75 85 ASN A N 1
ATOM 679 C CA . ASN A 1 85 ? 13.307 -7.069 -21.113 1.00 67.75 85 ASN A CA 1
ATOM 680 C C . ASN A 1 85 ? 13.326 -6.593 -19.648 1.00 67.75 85 ASN A C 1
ATOM 682 O O . ASN A 1 85 ? 12.969 -7.353 -18.741 1.00 67.75 85 ASN A O 1
ATOM 686 N N . PRO A 1 86 ? 13.771 -5.348 -19.386 1.00 68.94 86 PRO A N 1
ATOM 687 C CA . PRO A 1 86 ? 13.818 -4.826 -18.029 1.00 68.94 86 PRO A CA 1
ATOM 688 C C . PRO A 1 86 ? 12.406 -4.792 -17.445 1.00 68.94 86 PRO A C 1
ATOM 690 O O . PRO A 1 86 ? 11.503 -4.202 -18.026 1.00 68.94 86 PRO A O 1
ATOM 693 N N . HIS A 1 87 ? 12.217 -5.408 -16.282 1.00 77.75 87 HIS A N 1
ATOM 694 C CA . HIS A 1 87 ? 10.932 -5.462 -15.595 1.00 77.75 87 HIS A CA 1
ATOM 695 C C . HIS A 1 87 ? 11.089 -5.111 -14.111 1.00 77.75 87 HIS A C 1
ATOM 697 O O . HIS A 1 87 ? 12.111 -5.371 -13.474 1.00 77.75 87 HIS A O 1
ATOM 703 N N . HIS A 1 88 ? 10.060 -4.498 -13.548 1.00 80.56 88 HIS A N 1
ATOM 704 C CA . HIS A 1 88 ? 9.967 -4.078 -12.166 1.00 80.56 88 HIS A CA 1
ATOM 705 C C . HIS A 1 88 ? 8.671 -4.621 -11.579 1.00 80.56 88 HIS A C 1
ATOM 707 O O . HIS A 1 88 ? 7.597 -4.500 -12.163 1.00 80.56 88 HIS A O 1
ATOM 713 N N . THR A 1 89 ? 8.756 -5.202 -10.387 1.00 86.50 89 THR A N 1
ATOM 714 C CA . THR A 1 89 ? 7.568 -5.608 -9.641 1.00 86.50 89 THR A CA 1
ATOM 715 C C . THR A 1 89 ? 7.386 -4.705 -8.437 1.00 86.50 89 THR A C 1
ATOM 717 O O . THR A 1 89 ? 8.265 -4.629 -7.578 1.00 86.50 89 THR A O 1
ATOM 720 N N . LEU A 1 90 ? 6.225 -4.061 -8.349 1.00 88.50 90 LEU A N 1
ATOM 721 C CA . LEU A 1 90 ? 5.738 -3.477 -7.113 1.00 88.50 90 LEU A CA 1
ATOM 722 C C . LEU A 1 90 ? 4.961 -4.536 -6.339 1.00 88.50 90 LEU A C 1
ATOM 724 O O . LEU A 1 90 ? 3.849 -4.921 -6.702 1.00 88.50 90 LEU A O 1
ATOM 728 N N . TYR A 1 91 ? 5.550 -4.982 -5.247 1.00 91.69 91 TYR A N 1
ATOM 729 C CA . TYR A 1 91 ? 4.870 -5.777 -4.251 1.00 91.69 91 TYR A CA 1
ATOM 730 C C . TYR A 1 91 ? 4.140 -4.883 -3.264 1.00 91.69 91 TYR A C 1
ATOM 732 O O . TYR A 1 91 ? 4.681 -3.861 -2.837 1.00 91.69 91 TYR A O 1
ATOM 740 N N . TYR A 1 92 ? 2.938 -5.289 -2.877 1.00 92.62 92 TYR A N 1
ATO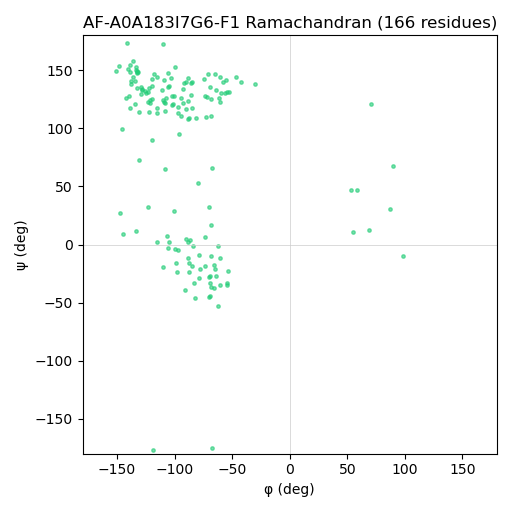M 741 C CA . TYR A 1 92 ? 2.172 -4.600 -1.853 1.00 92.62 92 TYR A CA 1
ATOM 742 C C . TYR A 1 92 ? 1.482 -5.584 -0.912 1.00 92.62 92 TYR A C 1
ATOM 744 O O . TYR A 1 92 ? 1.165 -6.713 -1.290 1.00 92.62 92 TYR A O 1
ATOM 752 N N . ASP A 1 93 ? 1.233 -5.099 0.298 1.00 94.06 93 ASP A N 1
ATOM 753 C CA . ASP A 1 93 ? 0.361 -5.697 1.298 1.00 94.06 93 ASP A CA 1
ATOM 754 C C . ASP A 1 93 ? -0.272 -4.577 2.126 1.00 94.06 93 ASP A C 1
ATOM 756 O O . ASP A 1 93 ? 0.301 -3.491 2.269 1.00 94.06 93 ASP A O 1
ATOM 760 N N . TYR A 1 94 ? -1.445 -4.823 2.691 1.00 94.31 94 TYR A N 1
ATOM 761 C CA . TYR A 1 94 ? -2.075 -3.877 3.602 1.00 94.31 94 TYR A CA 1
ATOM 762 C C . TYR A 1 94 ? -2.947 -4.598 4.618 1.00 94.31 94 TYR A C 1
ATOM 764 O O . TYR A 1 94 ? -3.525 -5.649 4.343 1.00 94.31 94 TYR A O 1
ATOM 772 N N . VAL A 1 95 ? -3.047 -4.013 5.807 1.00 93.94 95 VAL A N 1
ATOM 773 C CA . VAL A 1 95 ? -3.859 -4.528 6.910 1.00 93.94 95 VAL A CA 1
ATOM 774 C C . VAL A 1 95 ? -4.582 -3.381 7.600 1.00 93.94 95 VAL A C 1
ATOM 776 O O . VAL A 1 95 ? -4.074 -2.258 7.674 1.00 93.94 95 VAL A O 1
ATOM 779 N N . LEU A 1 96 ? -5.763 -3.672 8.129 1.00 92.56 96 LEU A N 1
ATOM 780 C CA . LEU A 1 96 ? -6.510 -2.760 8.980 1.00 92.56 96 LEU A CA 1
ATOM 781 C C . LEU A 1 96 ? -6.321 -3.184 10.434 1.00 92.56 96 LEU A C 1
ATOM 783 O O . LEU A 1 96 ? -6.648 -4.303 10.820 1.00 92.56 96 LEU A O 1
ATOM 787 N N . LEU A 1 97 ? -5.783 -2.275 11.233 1.00 88.94 97 LEU A N 1
ATOM 788 C CA . LEU A 1 97 ? -5.713 -2.386 12.680 1.00 88.94 97 LEU A CA 1
ATOM 789 C C . LEU A 1 97 ? -6.930 -1.644 13.235 1.00 88.94 97 LEU A C 1
ATOM 791 O O . LEU A 1 97 ? -7.008 -0.423 13.108 1.00 88.94 97 LEU A O 1
ATOM 795 N N . GLN A 1 98 ? -7.896 -2.358 13.802 1.00 84.19 98 GLN A N 1
ATOM 796 C CA . GLN A 1 98 ? -9.162 -1.774 14.258 1.00 84.19 98 GLN A CA 1
ATOM 797 C C . GLN A 1 98 ? -9.402 -2.116 15.722 1.00 84.19 98 GLN A C 1
ATOM 799 O O . GLN A 1 98 ? -9.300 -3.279 16.067 1.00 84.19 98 GLN A O 1
ATOM 804 N N . HIS A 1 99 ? -9.763 -1.155 16.571 1.00 78.19 99 HIS A N 1
ATOM 805 C CA . HIS A 1 99 ? -10.240 -1.460 17.925 1.00 78.19 99 HIS A CA 1
ATOM 806 C C . HIS A 1 99 ? -11.777 -1.410 18.009 1.00 78.19 99 HIS A C 1
ATOM 808 O O . HIS A 1 99 ? -12.440 -0.700 17.248 1.00 78.19 99 HIS A O 1
ATOM 814 N N . GLU A 1 100 ? -12.354 -2.162 18.942 1.00 64.12 100 GLU A N 1
ATOM 815 C CA . GLU A 1 100 ? -13.781 -2.054 19.272 1.00 64.12 100 GLU A CA 1
ATOM 816 C C . GLU A 1 100 ? -13.994 -1.028 20.395 1.00 64.12 100 GLU A C 1
ATOM 818 O O . GLU A 1 100 ? -14.886 -0.177 20.304 1.00 64.12 100 GLU A O 1
ATOM 823 N N . ASP A 1 101 ? -13.094 -1.007 21.384 1.00 58.25 101 ASP A N 1
ATOM 824 C CA . ASP A 1 101 ? -13.232 -0.206 22.597 1.00 58.25 101 ASP A CA 1
ATOM 825 C C . ASP A 1 101 ? -11.944 0.545 22.972 1.00 58.25 101 ASP A C 1
ATOM 827 O O . ASP A 1 101 ? -10.837 0.017 22.855 1.00 58.25 101 ASP A O 1
ATOM 831 N N . ILE A 1 102 ? -12.082 1.790 23.444 1.00 55.75 102 ILE A N 1
ATOM 832 C CA . ILE A 1 102 ? -10.953 2.692 23.777 1.00 55.75 102 ILE A CA 1
ATOM 833 C C . ILE A 1 102 ? -10.117 2.138 24.950 1.00 55.75 102 ILE A C 1
ATOM 835 O O . ILE A 1 102 ? -8.945 2.475 25.105 1.00 55.75 102 ILE A O 1
ATOM 839 N N . SER A 1 103 ? -10.709 1.254 25.757 1.00 56.72 103 SER A N 1
ATOM 840 C CA . SER A 1 103 ? -10.115 0.652 26.954 1.00 56.72 103 SER A CA 1
ATOM 841 C C . SER A 1 103 ? -9.111 -0.478 26.667 1.00 56.72 103 SER A C 1
ATOM 843 O O . SER A 1 103 ? -8.262 -0.757 27.516 1.00 56.72 103 SER A O 1
ATOM 845 N N . LEU A 1 104 ? -9.163 -1.114 25.488 1.00 55.00 104 LEU A N 1
ATOM 846 C CA . LEU A 1 104 ? -8.270 -2.213 25.109 1.00 55.00 104 LEU A CA 1
ATOM 847 C C . LEU A 1 104 ? -7.100 -1.686 24.263 1.00 55.00 104 LEU A C 1
ATOM 849 O O . LEU A 1 104 ? -7.284 -1.171 23.165 1.00 55.00 104 LEU A O 1
ATOM 853 N N . GLN A 1 105 ? -5.869 -1.853 24.759 1.00 57.12 105 GLN A N 1
ATOM 854 C CA . GLN A 1 105 ? -4.629 -1.399 24.099 1.00 57.12 105 GLN A CA 1
ATOM 855 C C . GLN A 1 105 ? -4.209 -2.241 22.876 1.00 57.12 105 GLN A C 1
ATOM 857 O O . GLN A 1 105 ? -3.115 -2.057 22.343 1.00 57.12 105 GLN A O 1
ATOM 862 N N . THR A 1 106 ? -5.035 -3.190 22.436 1.00 64.62 106 THR A N 1
ATOM 863 C CA . THR A 1 106 ? -4.691 -4.156 21.388 1.00 64.62 106 THR A CA 1
ATOM 864 C C . THR A 1 106 ? -5.577 -3.958 20.165 1.00 64.62 106 THR A C 1
ATOM 866 O O . THR A 1 106 ? -6.788 -4.153 20.240 1.00 64.62 106 THR A O 1
ATOM 869 N N . TYR A 1 107 ? -4.970 -3.613 19.030 1.00 70.88 107 TYR A N 1
ATOM 870 C CA . TYR A 1 107 ? -5.654 -3.522 17.742 1.00 70.88 107 TYR A CA 1
ATOM 871 C C . TYR A 1 107 ? -5.620 -4.889 17.044 1.00 70.88 107 TYR A C 1
ATOM 873 O O . TYR A 1 107 ? -4.547 -5.268 16.584 1.00 70.88 107 TYR A O 1
ATOM 881 N N . PRO A 1 108 ? -6.714 -5.661 16.924 1.00 82.56 108 PRO A N 1
ATOM 882 C CA . PRO A 1 108 ? -6.705 -6.834 16.058 1.00 82.56 108 PRO A CA 1
ATOM 883 C C . PRO A 1 108 ? -6.270 -6.458 14.635 1.00 82.56 108 PRO A C 1
ATOM 885 O O . PRO A 1 108 ? -6.765 -5.500 14.038 1.00 82.56 108 PRO A O 1
ATOM 888 N N . CYS A 1 109 ? -5.320 -7.229 14.106 1.00 87.06 109 CYS A N 1
ATOM 889 C CA . CYS A 1 109 ? -4.835 -7.099 12.741 1.00 87.06 109 CYS A CA 1
ATOM 890 C C . CYS A 1 109 ? -5.746 -7.872 11.794 1.00 87.06 109 CYS A C 1
ATOM 892 O O . CYS A 1 109 ? -5.861 -9.100 11.893 1.00 87.06 109 CYS A O 1
ATOM 894 N N . ILE A 1 110 ? -6.376 -7.144 10.874 1.00 91.00 110 ILE A N 1
ATOM 895 C CA . ILE A 1 110 ? -7.268 -7.676 9.850 1.00 91.00 110 ILE A CA 1
ATOM 896 C C . ILE A 1 110 ? -6.546 -7.586 8.497 1.00 91.00 110 ILE A C 1
ATOM 898 O O . ILE A 1 110 ? -6.273 -6.480 8.025 1.00 91.00 110 ILE A O 1
ATOM 902 N N . PRO A 1 111 ? -6.231 -8.723 7.851 1.00 92.06 111 PRO A N 1
ATOM 903 C CA . PRO A 1 111 ? -5.638 -8.737 6.518 1.00 92.06 111 PRO A CA 1
ATOM 904 C C . PRO A 1 111 ? -6.485 -7.973 5.501 1.00 92.06 111 PRO A C 1
ATOM 906 O O . PRO A 1 111 ? -7.711 -8.085 5.516 1.00 92.06 111 PRO A O 1
ATOM 909 N N . GLY A 1 112 ? -5.848 -7.247 4.582 1.00 90.56 112 GLY A N 1
ATOM 910 C CA . GLY A 1 112 ? -6.532 -6.373 3.628 1.00 90.56 112 GLY A CA 1
ATOM 911 C C . GLY A 1 112 ? -7.617 -7.068 2.801 1.00 90.56 112 GLY A C 1
ATOM 912 O O . 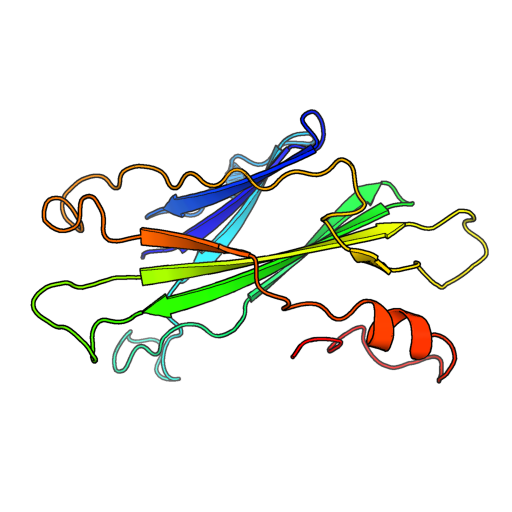GLY A 1 112 ? -8.676 -6.492 2.562 1.00 90.56 112 GLY A O 1
ATOM 913 N N . ASN A 1 113 ? -7.411 -8.341 2.451 1.00 90.88 113 ASN A N 1
ATOM 914 C CA . ASN A 1 113 ? -8.371 -9.162 1.704 1.00 90.88 113 ASN A CA 1
ATOM 915 C C . ASN A 1 113 ? -9.650 -9.514 2.490 1.00 90.88 113 ASN A C 1
ATOM 917 O O . ASN A 1 113 ? -10.593 -10.047 1.910 1.00 90.88 113 ASN A O 1
ATOM 921 N N . LYS A 1 114 ? -9.682 -9.234 3.796 1.00 92.56 114 LYS A N 1
ATOM 922 C CA . LYS A 1 114 ? -10.847 -9.376 4.681 1.00 92.56 114 LYS A CA 1
ATOM 923 C C . LYS A 1 114 ? -11.466 -8.030 5.063 1.00 92.56 114 LYS A C 1
ATOM 925 O O . LYS A 1 114 ? -12.342 -7.987 5.921 1.00 92.56 114 LYS A O 1
ATOM 930 N N . THR A 1 115 ? -11.001 -6.942 4.460 1.00 92.00 115 THR A N 1
ATOM 931 C CA . THR A 1 115 ? -11.530 -5.592 4.676 1.00 92.00 115 THR A CA 1
ATOM 932 C C . THR A 1 115 ? -12.275 -5.116 3.433 1.00 92.00 115 THR A C 1
ATOM 934 O O . THR A 1 115 ? -12.246 -5.755 2.383 1.00 92.00 115 THR A O 1
ATOM 937 N N . ASP A 1 116 ? -12.939 -3.973 3.538 1.00 93.25 116 ASP A N 1
ATOM 938 C CA . ASP A 1 116 ? -13.559 -3.280 2.410 1.00 93.25 116 ASP A CA 1
ATOM 939 C C . ASP A 1 116 ? -12.581 -2.383 1.632 1.00 93.25 116 ASP A C 1
ATOM 941 O O . ASP A 1 116 ? -12.958 -1.804 0.610 1.00 93.25 116 ASP A O 1
ATOM 945 N N . TRP A 1 117 ? -11.323 -2.308 2.074 1.00 94.44 117 TRP A N 1
ATOM 946 C CA . TRP A 1 117 ? -10.264 -1.591 1.381 1.00 94.44 117 TRP A CA 1
ATOM 947 C C . TRP A 1 117 ? -9.787 -2.344 0.146 1.00 94.44 117 TRP A C 1
ATOM 949 O O . TRP A 1 117 ? -9.644 -3.569 0.153 1.00 94.44 117 TRP A O 1
ATOM 959 N N . ARG A 1 118 ? -9.479 -1.598 -0.917 1.00 94.75 118 ARG A N 1
ATOM 960 C CA . ARG A 1 118 ? -9.034 -2.160 -2.197 1.00 94.75 118 ARG A CA 1
ATOM 961 C C . ARG A 1 118 ? -7.760 -1.500 -2.688 1.00 94.75 118 ARG A C 1
ATOM 963 O O . ARG A 1 118 ? -7.658 -0.275 -2.710 1.00 94.75 118 ARG A O 1
ATOM 970 N N . PHE A 1 119 ? -6.824 -2.312 -3.164 1.00 92.56 119 PHE A N 1
ATOM 971 C CA . PHE A 1 119 ? -5.660 -1.813 -3.883 1.00 92.56 119 PHE A CA 1
ATOM 972 C C . PHE A 1 119 ? -5.967 -1.698 -5.381 1.00 92.56 119 PHE A C 1
ATOM 974 O O . PHE A 1 119 ? -6.343 -2.677 -6.025 1.00 92.56 119 PHE A O 1
ATOM 981 N N . ILE A 1 120 ? -5.798 -0.505 -5.947 1.00 91.31 120 ILE A N 1
ATOM 982 C CA . ILE A 1 120 ? -5.960 -0.255 -7.377 1.00 91.31 120 ILE A CA 1
ATOM 983 C C . ILE A 1 120 ? -4.674 -0.684 -8.080 1.00 91.31 120 ILE A C 1
ATOM 985 O O . ILE A 1 120 ? -3.634 -0.034 -7.973 1.00 91.31 120 ILE A O 1
ATOM 989 N N . SER A 1 121 ? -4.747 -1.780 -8.831 1.00 80.25 121 SER A N 1
ATOM 990 C CA . SER A 1 121 ? -3.619 -2.354 -9.567 1.00 80.25 121 SER A CA 1
ATOM 991 C C . SER A 1 121 ? -3.340 -1.614 -10.883 1.00 80.25 121 SER A C 1
ATOM 993 O O . SER A 1 121 ? -3.294 -2.227 -11.950 1.00 80.25 121 SER A O 1
ATOM 995 N N . LYS A 1 122 ? -3.173 -0.290 -10.825 1.00 78.31 122 LYS A N 1
ATOM 996 C CA . LYS A 1 122 ? -2.796 0.532 -11.978 1.00 78.31 122 LYS A CA 1
ATOM 997 C C . LYS A 1 122 ? -1.764 1.576 -11.564 1.00 78.31 122 LYS A C 1
ATOM 999 O O . LYS A 1 122 ? -2.069 2.450 -10.757 1.00 78.31 122 LYS A O 1
ATOM 1004 N N . ILE A 1 123 ? -0.574 1.485 -12.153 1.00 73.88 123 ILE A N 1
ATOM 1005 C CA . ILE A 1 123 ? 0.453 2.528 -12.089 1.00 73.88 123 ILE A CA 1
ATOM 1006 C C . ILE A 1 123 ? 0.206 3.506 -13.245 1.00 73.88 123 ILE A C 1
ATOM 1008 O O . ILE A 1 123 ? -0.255 3.118 -14.319 1.00 73.88 123 ILE A O 1
ATOM 1012 N N . ASN A 1 124 ? 0.436 4.789 -12.987 1.00 71.88 124 ASN A N 1
ATOM 1013 C CA . ASN A 1 124 ? 0.376 5.856 -13.979 1.00 71.88 124 ASN A CA 1
ATOM 1014 C C . ASN A 1 124 ? 1.459 5.688 -15.055 1.00 71.88 124 ASN A C 1
ATOM 1016 O O . ASN A 1 124 ? 2.571 5.256 -14.765 1.00 71.88 124 ASN A O 1
ATOM 1020 N N . GLU A 1 125 ? 1.140 6.087 -16.286 1.00 62.78 125 GLU A N 1
ATOM 1021 C CA . GLU A 1 125 ? 2.142 6.221 -17.344 1.00 62.78 125 GLU A CA 1
ATOM 1022 C C . GLU A 1 125 ? 3.143 7.316 -16.962 1.00 62.78 125 GLU A C 1
ATOM 1024 O O . GLU A 1 125 ? 2.770 8.398 -16.492 1.00 62.78 125 GLU A O 1
ATOM 1029 N N . LEU A 1 126 ? 4.428 7.005 -17.116 1.00 63.22 126 LEU A N 1
ATOM 1030 C CA . LEU A 1 126 ? 5.518 7.901 -16.757 1.00 63.22 126 LEU A CA 1
ATOM 1031 C C . LEU A 1 126 ? 5.815 8.851 -17.915 1.00 63.22 126 LEU A C 1
ATOM 1033 O O . LEU A 1 126 ? 6.038 8.425 -19.045 1.00 63.22 126 LEU A O 1
ATOM 1037 N N . SER A 1 127 ? 5.865 10.150 -17.631 1.00 53.41 127 SER A N 1
ATOM 1038 C CA . SER A 1 127 ? 6.225 11.159 -18.627 1.00 53.41 127 SER A CA 1
ATOM 1039 C C . SER A 1 127 ? 7.715 11.093 -19.003 1.00 53.41 127 SER A C 1
ATOM 1041 O O . SER A 1 127 ? 8.576 10.825 -18.162 1.00 53.41 127 SER A O 1
ATOM 1043 N N . TRP A 1 128 ? 8.020 11.401 -20.267 1.00 47.06 128 TRP A N 1
ATOM 1044 C CA . TRP A 1 128 ? 9.372 11.631 -20.808 1.00 47.06 128 TRP A CA 1
ATOM 1045 C C . TRP A 1 128 ? 10.209 12.564 -19.897 1.00 47.06 128 TRP A C 1
ATOM 1047 O O . TRP A 1 128 ? 9.618 13.489 -19.331 1.00 47.06 128 TRP A O 1
ATOM 1057 N N . PRO A 1 129 ? 11.547 12.398 -19.728 1.00 50.19 129 PRO A N 1
ATOM 1058 C CA . PRO A 1 129 ? 12.518 11.615 -20.522 1.00 50.19 129 PRO A CA 1
ATOM 1059 C C . PRO A 1 129 ? 12.874 10.212 -20.026 1.00 50.19 129 PRO A C 1
ATOM 1061 O O . PRO A 1 129 ? 13.637 9.518 -20.693 1.00 50.19 129 PRO A O 1
ATOM 1064 N N . TYR A 1 130 ? 12.382 9.781 -18.868 1.00 52.47 130 TYR A N 1
ATOM 1065 C CA . TYR A 1 130 ? 12.977 8.617 -18.206 1.00 52.47 130 TYR A CA 1
ATOM 1066 C C . TYR A 1 130 ? 12.436 7.257 -18.688 1.00 52.47 130 TYR A C 1
ATOM 1068 O O . TYR A 1 130 ? 13.113 6.253 -18.484 1.00 52.47 130 TYR A O 1
ATOM 1076 N N . TYR A 1 131 ? 11.267 7.198 -19.353 1.00 54.69 131 TYR A N 1
ATOM 1077 C CA . TYR A 1 131 ? 10.557 5.916 -19.531 1.00 54.69 131 TYR A CA 1
ATOM 1078 C C . TYR A 1 131 ? 9.799 5.689 -20.852 1.00 54.69 131 TYR A C 1
ATOM 1080 O O . TYR A 1 131 ? 9.162 4.649 -20.982 1.00 54.69 131 TYR A O 1
ATOM 1088 N N . THR A 1 132 ? 9.917 6.539 -21.880 1.00 43.72 132 THR A N 1
ATOM 1089 C CA . THR A 1 132 ? 9.270 6.294 -23.200 1.00 43.72 132 THR A CA 1
ATOM 1090 C C . THR A 1 132 ? 9.725 5.014 -23.915 1.00 43.72 132 THR A C 1
ATOM 1092 O O . THR A 1 132 ? 9.108 4.615 -24.893 1.00 43.72 132 THR A O 1
ATOM 1095 N N . ALA A 1 133 ? 10.790 4.356 -23.445 1.00 41.47 133 ALA A N 1
ATOM 1096 C CA . ALA A 1 133 ? 11.222 3.043 -23.935 1.00 41.47 133 ALA A CA 1
ATOM 1097 C C . ALA A 1 133 ? 10.783 1.865 -23.033 1.00 41.47 133 ALA A C 1
ATOM 1099 O O . ALA A 1 133 ? 11.019 0.713 -23.380 1.00 41.47 133 ALA A O 1
ATOM 1100 N N . CYS A 1 134 ? 10.141 2.136 -21.891 1.00 51.84 134 CYS A N 1
ATOM 1101 C CA . CYS A 1 134 ? 9.787 1.167 -20.845 1.00 51.84 134 CYS A CA 1
ATOM 1102 C C . CYS A 1 134 ? 8.276 1.157 -20.559 1.00 51.84 134 CYS A C 1
ATOM 1104 O O . CYS A 1 134 ? 7.851 0.921 -19.428 1.00 51.84 134 CYS A O 1
ATOM 1106 N N . ASP A 1 135 ? 7.458 1.409 -21.579 1.00 47.19 135 ASP A N 1
ATOM 1107 C CA . ASP A 1 135 ? 6.024 1.721 -21.470 1.00 47.19 135 ASP A CA 1
ATOM 1108 C C . ASP A 1 135 ? 5.151 0.591 -20.862 1.00 47.19 135 ASP A C 1
ATOM 1110 O O . ASP A 1 135 ? 3.942 0.735 -20.708 1.00 47.19 135 ASP A O 1
ATOM 1114 N N . ARG A 1 136 ? 5.737 -0.568 -20.505 1.00 54.81 136 ARG A N 1
ATOM 1115 C CA . ARG A 1 136 ? 5.047 -1.737 -19.911 1.00 54.81 136 ARG A CA 1
ATOM 1116 C C . ARG A 1 136 ? 5.896 -2.555 -18.929 1.00 54.81 136 ARG A C 1
ATOM 1118 O O . ARG A 1 136 ? 5.677 -3.753 -18.779 1.00 54.81 136 ARG A O 1
ATOM 1125 N N . THR A 1 137 ? 6.878 -1.953 -18.267 1.00 71.56 137 THR A N 1
ATOM 1126 C CA . THR A 1 137 ? 7.840 -2.722 -17.454 1.00 71.56 137 THR A CA 1
ATOM 1127 C C . THR A 1 137 ? 7.423 -2.921 -16.000 1.00 71.56 137 THR A C 1
ATOM 1129 O O . THR A 1 137 ? 8.190 -3.498 -15.241 1.00 71.56 137 THR A O 1
ATOM 1132 N N . TRP A 1 138 ? 6.226 -2.494 -15.587 1.00 77.94 138 TRP A N 1
ATOM 1133 C CA . TRP A 1 138 ? 5.773 -2.615 -14.199 1.00 77.94 138 TRP A CA 1
ATOM 1134 C C . TRP A 1 138 ? 4.657 -3.638 -14.030 1.00 77.94 138 TRP A C 1
ATOM 1136 O O . TRP A 1 138 ? 3.581 -3.502 -14.609 1.00 77.94 138 TRP A O 1
ATOM 1146 N N . THR A 1 139 ? 4.874 -4.606 -13.143 1.00 85.38 139 THR A N 1
ATOM 1147 C CA . THR A 1 139 ? 3.807 -5.461 -12.617 1.00 85.38 139 THR A CA 1
ATOM 1148 C C . THR A 1 139 ? 3.535 -5.123 -11.161 1.00 85.38 139 THR A C 1
ATOM 1150 O O . THR A 1 139 ? 4.449 -4.883 -10.377 1.00 85.38 139 THR A O 1
ATOM 1153 N N . ILE A 1 140 ? 2.266 -5.150 -10.769 1.00 88.06 140 ILE A N 1
ATOM 1154 C CA . ILE A 1 140 ? 1.845 -4.979 -9.380 1.00 88.06 140 ILE A CA 1
ATOM 1155 C C . ILE A 1 140 ? 1.374 -6.337 -8.867 1.00 88.06 140 ILE A C 1
ATOM 1157 O O . ILE A 1 140 ? 0.521 -6.969 -9.492 1.00 88.06 140 ILE A O 1
ATOM 1161 N N . LYS A 1 141 ? 1.924 -6.804 -7.744 1.00 91.50 141 LYS A N 1
ATOM 1162 C CA . LYS A 1 141 ? 1.575 -8.107 -7.161 1.00 91.50 141 LYS A CA 1
ATOM 1163 C C . LYS A 1 141 ? 1.302 -7.990 -5.670 1.00 91.50 141 LYS A C 1
ATOM 1165 O O . LYS A 1 141 ? 2.092 -7.409 -4.934 1.00 91.50 141 LYS A O 1
ATOM 1170 N N . TRP A 1 142 ? 0.217 -8.615 -5.226 1.00 92.00 142 TRP A N 1
ATOM 1171 C CA . TRP A 1 142 ? -0.000 -8.856 -3.804 1.00 92.00 142 TRP A CA 1
ATOM 1172 C C . TRP A 1 142 ? 0.970 -9.941 -3.336 1.00 92.00 142 TRP A C 1
ATOM 1174 O O . TRP A 1 142 ? 0.989 -11.029 -3.914 1.00 92.00 142 TRP A O 1
ATOM 1184 N N . ILE A 1 143 ? 1.735 -9.675 -2.278 1.00 92.19 143 ILE A N 1
ATOM 1185 C CA . ILE A 1 143 ? 2.427 -10.712 -1.493 1.00 92.19 143 ILE A CA 1
ATOM 1186 C C . ILE A 1 143 ? 2.253 -10.423 -0.002 1.00 92.19 143 ILE A C 1
ATOM 1188 O O . ILE A 1 143 ? 1.983 -9.291 0.377 1.00 92.19 143 ILE A O 1
ATOM 1192 N N . THR A 1 144 ? 2.407 -11.432 0.850 1.00 88.69 144 THR A N 1
ATOM 1193 C CA . THR A 1 144 ? 2.366 -11.227 2.302 1.00 88.69 144 THR A CA 1
ATOM 1194 C C . THR A 1 144 ? 3.647 -10.530 2.761 1.00 88.69 144 THR A C 1
ATOM 1196 O O . THR A 1 144 ? 4.719 -11.131 2.743 1.00 88.69 144 THR A O 1
ATOM 1199 N N . LEU A 1 145 ? 3.529 -9.264 3.160 1.00 87.75 145 LEU A N 1
ATOM 1200 C CA . LEU A 1 145 ? 4.589 -8.459 3.780 1.00 87.75 145 LEU A CA 1
ATOM 1201 C C . LEU A 1 145 ? 4.293 -8.188 5.263 1.00 87.75 145 LEU A C 1
ATOM 1203 O O . LEU A 1 145 ? 5.207 -7.862 6.019 1.00 87.75 145 LEU A O 1
ATOM 1207 N N . ILE A 1 146 ? 3.029 -8.323 5.681 1.00 86.62 146 ILE A N 1
ATOM 1208 C CA . ILE A 1 146 ? 2.556 -8.063 7.041 1.00 86.62 146 ILE A CA 1
ATOM 1209 C C . ILE A 1 146 ? 1.916 -9.334 7.609 1.00 86.62 146 ILE A C 1
ATOM 1211 O O . ILE A 1 146 ? 0.944 -9.857 7.063 1.00 86.62 146 ILE A O 1
ATOM 1215 N N . ASP A 1 147 ? 2.429 -9.827 8.739 1.00 85.94 147 ASP A N 1
ATOM 1216 C CA . ASP A 1 147 ? 1.890 -11.032 9.378 1.00 85.94 147 ASP A CA 1
ATOM 1217 C C . ASP A 1 147 ? 0.884 -10.720 10.488 1.00 85.94 147 ASP A C 1
ATOM 1219 O O . ASP A 1 147 ? 1.241 -10.561 11.658 1.00 85.94 147 ASP A O 1
ATOM 1223 N N . CYS A 1 148 ? -0.407 -10.726 10.159 1.00 83.44 148 CYS A N 1
ATOM 1224 C CA . CYS A 1 148 ? -1.430 -10.591 11.192 1.00 83.44 148 CYS A CA 1
ATOM 1225 C C . CYS A 1 148 ? -1.447 -11.752 12.201 1.00 83.44 148 CYS A C 1
ATOM 1227 O O . CYS A 1 148 ? -1.849 -11.539 13.341 1.00 83.44 148 CYS A O 1
ATOM 1229 N N . ASN A 1 149 ? -1.014 -12.968 11.846 1.00 81.75 149 ASN A N 1
ATOM 1230 C CA . ASN A 1 149 ? -0.994 -14.084 12.796 1.00 81.75 149 ASN A CA 1
ATOM 1231 C C . ASN A 1 149 ? 0.080 -13.871 13.857 1.00 81.75 149 ASN A C 1
ATOM 1233 O O . ASN A 1 149 ? -0.188 -14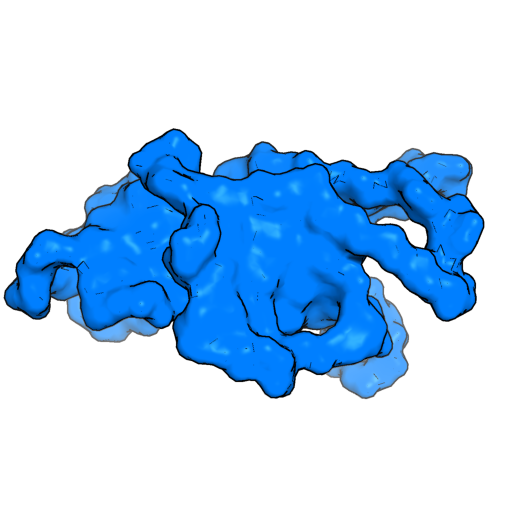.061 15.042 1.00 81.75 149 ASN A O 1
ATOM 1237 N N . LEU A 1 150 ? 1.283 -13.465 13.450 1.00 76.75 150 LEU A N 1
ATOM 1238 C CA . LEU A 1 150 ? 2.348 -13.123 14.389 1.00 76.75 150 LEU A CA 1
ATOM 1239 C C . LEU A 1 150 ? 1.983 -11.882 15.211 1.00 76.75 150 LEU A C 1
ATOM 1241 O O . LEU A 1 150 ? 2.242 -11.865 16.414 1.00 76.75 150 LEU A O 1
ATOM 1245 N N . TYR A 1 151 ? 1.320 -10.895 14.603 1.00 74.50 151 TYR A N 1
ATOM 1246 C CA . TYR A 1 151 ? 0.847 -9.696 15.296 1.00 74.50 151 TYR A CA 1
ATOM 1247 C C . TYR A 1 151 ? -0.173 -10.048 16.386 1.00 74.50 151 TYR A C 1
ATOM 1249 O O . TYR A 1 151 ? 0.016 -9.715 17.555 1.00 74.50 151 TYR A O 1
ATOM 1257 N N . ASN A 1 152 ? -1.214 -10.802 16.024 1.00 73.88 152 ASN A N 1
ATOM 1258 C CA . ASN A 1 152 ? -2.297 -11.168 16.934 1.00 73.88 152 ASN A CA 1
ATOM 1259 C C . ASN A 1 152 ? -1.828 -12.156 18.016 1.00 73.88 152 ASN A C 1
ATOM 1261 O O . ASN A 1 152 ? -2.278 -12.073 19.154 1.00 73.88 152 ASN A O 1
ATOM 1265 N N . LYS A 1 153 ? -0.881 -13.058 17.709 1.00 70.31 153 LYS A N 1
ATOM 1266 C CA . LYS A 1 153 ? -0.284 -13.968 18.707 1.00 70.31 153 LYS A CA 1
ATOM 1267 C C . LYS A 1 153 ? 0.620 -13.250 19.715 1.00 70.31 153 LYS A C 1
ATOM 1269 O O . LYS A 1 153 ? 0.770 -13.737 20.832 1.00 70.31 153 LYS A O 1
ATOM 1274 N N . ARG A 1 154 ? 1.241 -12.122 19.345 1.00 59.75 154 ARG A N 1
ATOM 1275 C CA . ARG A 1 154 ? 2.175 -11.368 20.204 1.00 59.75 154 ARG A CA 1
ATOM 1276 C C . ARG A 1 154 ? 1.507 -10.353 21.139 1.00 59.75 154 ARG A C 1
ATOM 1278 O O . ARG A 1 154 ? 2.227 -9.698 21.888 1.00 59.75 154 ARG A O 1
ATOM 1285 N N . SER A 1 155 ? 0.175 -10.254 21.195 1.00 52.00 155 SER A N 1
ATOM 1286 C CA . SER A 1 155 ? -0.527 -9.261 22.035 1.00 52.00 155 SER A CA 1
ATOM 1287 C C . SER A 1 155 ? -0.418 -9.476 23.565 1.00 52.00 155 SER A C 1
ATOM 1289 O O . SER A 1 155 ? -1.197 -8.891 24.313 1.00 52.00 155 SER A O 1
ATOM 1291 N N . TYR A 1 156 ? 0.537 -10.284 24.050 1.00 45.94 156 TYR A N 1
ATOM 1292 C CA . TYR A 1 156 ? 0.720 -10.621 25.471 1.00 45.94 156 TYR A CA 1
ATOM 1293 C C . TYR A 1 156 ? 2.156 -10.531 26.016 1.00 45.94 156 TYR A C 1
ATOM 1295 O O . TYR A 1 156 ? 2.391 -10.958 27.145 1.00 45.94 156 TYR A O 1
ATOM 1303 N N . LEU A 1 157 ? 3.127 -9.953 25.300 1.00 43.25 157 LEU A N 1
ATOM 1304 C CA . LEU A 1 157 ? 4.458 -9.721 25.881 1.00 43.25 157 LEU A CA 1
ATOM 1305 C C . LEU A 1 157 ? 4.823 -8.237 25.901 1.00 43.25 157 LEU A C 1
ATOM 1307 O O . LEU A 1 157 ? 5.482 -7.717 25.013 1.00 43.25 157 LEU A O 1
ATOM 1311 N N . ASN A 1 158 ? 4.430 -7.632 27.020 1.00 40.47 158 ASN A N 1
ATOM 1312 C CA . ASN A 1 158 ? 5.053 -6.495 27.685 1.00 40.47 158 ASN A CA 1
ATOM 1313 C C . ASN A 1 158 ? 4.971 -5.100 27.048 1.00 40.47 158 ASN A C 1
ATOM 1315 O O . ASN A 1 158 ? 5.523 -4.787 25.998 1.00 40.47 158 ASN A O 1
ATOM 1319 N N . LYS A 1 159 ? 4.372 -4.221 27.862 1.00 48.06 159 LYS A N 1
ATOM 1320 C CA . LYS A 1 159 ? 4.653 -2.790 27.984 1.00 48.06 159 LYS A CA 1
ATOM 1321 C C . LYS A 1 159 ? 6.129 -2.471 27.679 1.00 48.06 159 LYS A C 1
ATOM 1323 O O . LYS A 1 159 ? 7.023 -3.128 28.206 1.00 48.06 159 LYS A O 1
ATOM 1328 N N . ASN A 1 160 ? 6.338 -1.376 26.948 1.00 38.03 160 ASN A N 1
ATOM 1329 C CA . ASN A 1 160 ? 7.592 -0.619 26.810 1.00 38.03 160 ASN A CA 1
ATOM 1330 C C . ASN A 1 160 ? 8.622 -1.023 25.746 1.00 38.03 160 ASN A C 1
ATOM 1332 O O . ASN A 1 160 ? 9.788 -0.682 25.915 1.00 38.03 160 ASN A O 1
ATOM 1336 N N . TYR A 1 161 ? 8.232 -1.589 24.604 1.00 36.25 161 TYR A N 1
ATOM 1337 C CA . TYR A 1 161 ? 9.095 -1.488 23.421 1.00 36.25 161 TYR A CA 1
ATOM 1338 C C . TYR A 1 161 ? 8.338 -0.971 22.203 1.00 36.25 161 TYR A C 1
ATOM 1340 O O . TYR A 1 161 ? 7.206 -1.361 21.932 1.00 36.25 161 TYR A O 1
ATOM 1348 N N . TYR A 1 162 ? 8.984 -0.009 21.543 1.00 39.50 162 TYR A N 1
ATOM 1349 C CA . TYR A 1 162 ? 8.540 0.694 20.349 1.00 39.50 162 TYR A CA 1
ATOM 1350 C C . TYR A 1 162 ?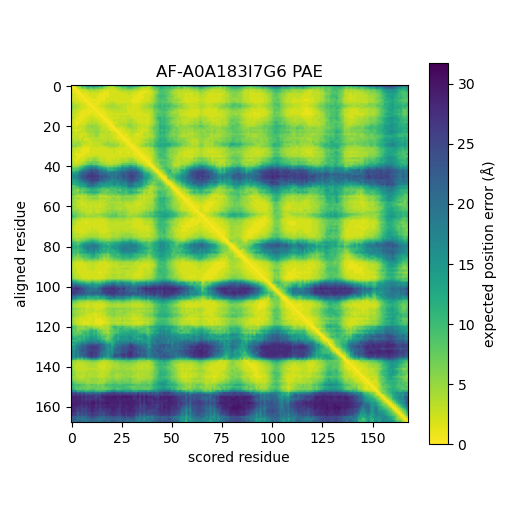 7.903 -0.254 19.330 1.00 39.50 162 TYR A C 1
ATOM 1352 O O . TYR A 1 162 ? 8.366 -1.371 19.114 1.00 39.50 162 TYR A O 1
ATOM 1360 N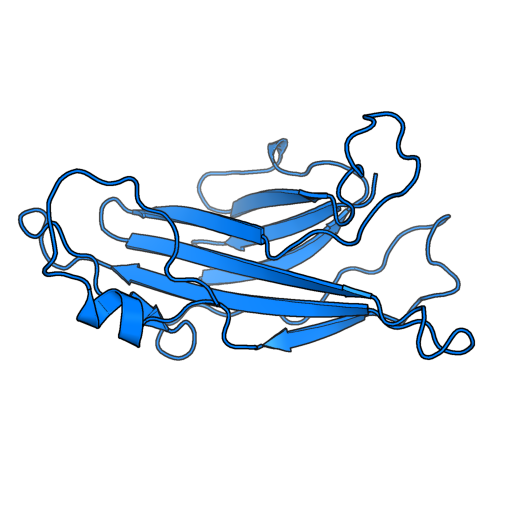 N . ILE A 1 163 ? 6.823 0.237 18.727 1.00 42.97 163 ILE A N 1
ATOM 1361 C CA . ILE A 1 163 ? 5.922 -0.447 17.803 1.00 42.97 163 ILE A CA 1
ATOM 1362 C C . ILE A 1 163 ? 6.634 -0.761 16.485 1.00 42.97 163 ILE A C 1
ATOM 1364 O O . ILE A 1 163 ? 6.245 -0.213 15.459 1.00 42.97 163 ILE A O 1
ATOM 1368 N N . ASP A 1 164 ? 7.639 -1.627 16.461 1.00 43.00 164 ASP A N 1
ATOM 1369 C CA . ASP A 1 164 ? 8.250 -2.025 15.201 1.00 43.00 164 ASP A CA 1
ATOM 1370 C C . ASP A 1 164 ? 8.547 -3.526 15.121 1.00 43.00 164 ASP A C 1
ATOM 1372 O O . ASP A 1 164 ? 9.056 -4.157 16.044 1.00 43.00 164 ASP A O 1
ATOM 1376 N N . TYR A 1 165 ? 8.247 -4.053 13.931 1.00 47.84 165 TYR A N 1
ATOM 1377 C CA . TYR A 1 165 ? 8.665 -5.345 13.388 1.00 47.84 165 TYR A CA 1
ATOM 1378 C C . TYR A 1 165 ? 7.766 -6.558 13.678 1.00 47.84 165 TYR A C 1
ATOM 1380 O O . TYR A 1 165 ? 8.150 -7.547 14.304 1.00 47.84 165 TYR A O 1
ATOM 1388 N N . VAL A 1 166 ? 6.569 -6.509 13.079 1.00 50.94 166 VAL A N 1
ATOM 1389 C CA . VAL A 1 166 ? 5.858 -7.700 12.581 1.00 50.94 166 VAL A CA 1
ATOM 1390 C C . VAL A 1 166 ? 5.909 -7.679 11.050 1.00 50.94 166 VAL A C 1
ATOM 1392 O O . VAL A 1 166 ? 4.905 -7.460 10.378 1.00 50.94 166 VAL A O 1
ATOM 1395 N N . PHE A 1 167 ? 7.114 -7.810 10.501 1.00 50.91 167 PHE A N 1
ATOM 1396 C CA . PHE A 1 167 ? 7.358 -7.778 9.059 1.00 50.91 167 PHE A CA 1
ATOM 1397 C C . PHE A 1 167 ? 8.372 -8.863 8.700 1.00 50.91 167 PHE A C 1
ATOM 1399 O O . PHE A 1 167 ? 9.295 -9.109 9.481 1.00 50.91 167 PHE A O 1
ATOM 1406 N N . PHE A 1 168 ? 8.142 -9.526 7.566 1.00 43.06 168 PHE A N 1
ATOM 1407 C CA . PHE A 1 168 ? 8.983 -10.600 7.032 1.00 43.06 168 PHE A CA 1
ATOM 1408 C C . PHE A 1 168 ? 10.067 -10.081 6.085 1.00 43.06 168 PHE A C 1
ATOM 1410 O O . PHE A 1 168 ? 9.814 -9.081 5.369 1.00 43.06 168 PHE A O 1
#

Secondary structure (DSSP, 8-state):
--EEEEEEETTTTEEEEEEESS--GGG--SSEEEEEEESEE--SSSSSTT-EE---EEEEEEEETTEEEEEEEEEEE-TTT-SSS--EEEEEEEEEEE-S-TT-----EEEGGGSS-EEE--PPPPPTTSSTT-TT-EEEEE---B-HHHHHHTTTS-S-S-S---B-

Mean predicted aligned error: 9.91 Å